Protein AF-A0A9E3A475-F1 (afdb_monomer_lite)

Foldseek 3Di:
DVVVVVVVVVVVVVVVVVVVVVVVVVVVVCVVVCVVCVVPCPVVVVVCVVVVVVLVVCCVVCVPVNVVVVVVVVVVVVVVVVD

Radius of gyration: 18.36 Å; chains: 1; bounding box: 36×44×33 Å

Secondary structure (DSSP, 8-state):
-HHHHHHHHHHHHHHHHHHHHHHHHHHHHHHHHHHHHHHHHHHHHHTTHHHHHHHHHHHHH-HHHHHHHHHHHHHHHHHHHT-

Structure (mmCIF, N/CA/C/O backbone):
data_AF-A0A9E3A475-F1
#
_entry.id   AF-A0A9E3A475-F1
#
loop_
_atom_site.group_PDB
_atom_site.id
_atom_site.type_symbol
_atom_site.label_atom_id
_atom_site.label_alt_id
_atom_site.label_comp_id
_atom_site.label_asym_id
_atom_site.label_entity_id
_atom_site.label_seq_id
_atom_site.pdbx_PDB_ins_code
_atom_site.Cartn_x
_atom_site.Cartn_y
_atom_site.Cartn_z
_atom_site.occupancy
_atom_site.B_iso_or_equiv
_atom_site.auth_seq_id
_atom_site.auth_comp_id
_atom_site.auth_asym_id
_atom_site.auth_atom_id
_atom_site.pdbx_PDB_model_num
ATOM 1 N N . MET A 1 1 ? 21.434 -33.122 -14.097 1.00 54.78 1 MET A N 1
ATOM 2 C CA . MET A 1 1 ? 20.547 -32.660 -12.999 1.00 54.78 1 MET A CA 1
ATOM 3 C C . MET A 1 1 ? 21.237 -31.754 -11.964 1.00 54.78 1 MET A C 1
ATOM 5 O O . MET A 1 1 ? 20.531 -31.040 -11.269 1.00 54.78 1 MET A O 1
ATOM 9 N N . ALA A 1 2 ? 22.576 -31.698 -11.873 1.00 61.38 2 ALA A N 1
ATOM 10 C CA . ALA A 1 2 ? 23.280 -30.815 -10.923 1.00 61.38 2 ALA A CA 1
ATOM 11 C C . ALA A 1 2 ? 23.264 -29.312 -11.299 1.00 61.38 2 ALA A C 1
ATOM 13 O O . ALA A 1 2 ? 23.269 -28.454 -10.420 1.00 61.38 2 ALA A O 1
ATOM 14 N N . GLU A 1 3 ? 23.201 -28.985 -12.591 1.00 60.31 3 GLU A N 1
ATOM 15 C CA . GLU A 1 3 ? 23.245 -27.600 -13.090 1.00 60.31 3 GLU A CA 1
ATOM 16 C C . GLU A 1 3 ? 21.935 -26.834 -12.837 1.00 60.31 3 GLU A C 1
ATOM 18 O O . GLU A 1 3 ? 21.952 -25.702 -12.362 1.00 60.31 3 GLU A O 1
ATOM 23 N N . ALA A 1 4 ? 20.788 -27.500 -13.020 1.00 64.69 4 ALA A N 1
ATOM 24 C CA . ALA A 1 4 ? 19.469 -26.943 -12.711 1.00 64.69 4 ALA A CA 1
ATOM 25 C C . ALA A 1 4 ? 19.322 -26.580 -11.223 1.00 64.69 4 ALA A C 1
ATOM 27 O O . ALA A 1 4 ? 18.769 -25.532 -10.892 1.00 64.69 4 ALA A O 1
ATOM 28 N N . LYS A 1 5 ? 19.875 -27.404 -10.320 1.00 66.50 5 LYS A N 1
ATOM 29 C CA . LYS A 1 5 ? 19.861 -27.133 -8.877 1.00 66.50 5 LYS A CA 1
ATOM 30 C C . LYS A 1 5 ? 20.703 -25.903 -8.524 1.00 66.50 5 LYS A C 1
ATOM 32 O O . LYS A 1 5 ? 20.252 -25.060 -7.763 1.00 66.50 5 LYS A O 1
ATOM 37 N N . ARG A 1 6 ? 21.885 -25.750 -9.131 1.00 69.25 6 ARG A N 1
ATOM 38 C CA . ARG A 1 6 ? 22.791 -24.623 -8.850 1.00 69.25 6 ARG A CA 1
ATOM 39 C C . ARG A 1 6 ? 22.277 -23.288 -9.395 1.00 69.25 6 ARG A C 1
ATOM 41 O O . ARG A 1 6 ? 22.453 -22.260 -8.750 1.00 69.25 6 ARG A O 1
ATOM 48 N N . SER A 1 7 ? 21.622 -23.292 -10.554 1.00 68.88 7 SER A N 1
ATOM 49 C CA . SER A 1 7 ? 20.966 -22.096 -11.105 1.00 68.88 7 SER A CA 1
ATOM 50 C C . SER A 1 7 ? 19.728 -21.693 -10.298 1.00 68.88 7 SER A C 1
ATOM 52 O O . SER A 1 7 ? 19.469 -20.503 -10.115 1.00 68.88 7 SER A O 1
ATOM 54 N N . THR A 1 8 ? 19.002 -22.680 -9.766 1.00 76.50 8 THR A N 1
ATOM 55 C CA . THR A 1 8 ? 17.864 -22.452 -8.865 1.00 76.50 8 THR A CA 1
ATOM 56 C C . THR A 1 8 ? 18.332 -21.868 -7.533 1.00 76.50 8 THR A C 1
ATOM 58 O O . THR A 1 8 ? 17.826 -20.823 -7.140 1.00 76.50 8 THR A O 1
ATOM 61 N N . ASP A 1 9 ? 19.360 -22.451 -6.909 1.00 76.38 9 ASP A N 1
ATOM 62 C CA . ASP A 1 9 ? 19.932 -21.957 -5.646 1.00 76.38 9 ASP A CA 1
ATOM 63 C C . ASP A 1 9 ? 20.412 -20.490 -5.785 1.00 76.38 9 ASP A C 1
ATOM 65 O O . ASP A 1 9 ? 20.017 -19.634 -5.001 1.00 76.38 9 ASP A O 1
ATOM 69 N N . ASN A 1 10 ? 21.130 -20.138 -6.863 1.00 78.81 10 ASN A N 1
ATOM 70 C CA . ASN A 1 10 ? 21.561 -18.747 -7.103 1.00 78.81 10 ASN A CA 1
ATOM 71 C C . ASN A 1 10 ? 20.401 -17.762 -7.335 1.00 78.81 10 ASN A C 1
ATOM 73 O O . ASN A 1 10 ? 20.493 -16.585 -6.982 1.00 78.81 10 ASN A O 1
ATOM 77 N N . THR A 1 11 ? 19.327 -18.209 -7.988 1.00 80.62 11 THR A N 1
ATOM 78 C CA . THR A 1 11 ? 18.139 -17.372 -8.209 1.00 80.62 11 THR A CA 1
ATOM 79 C C . THR A 1 11 ? 17.417 -17.126 -6.890 1.00 80.62 11 THR A C 1
ATOM 81 O O . THR A 1 11 ? 17.046 -15.991 -6.597 1.00 80.62 11 THR A O 1
ATOM 84 N N . ILE A 1 12 ? 17.289 -18.168 -6.068 1.00 81.44 12 ILE A N 1
ATOM 85 C CA . ILE A 1 12 ? 16.685 -18.092 -4.738 1.00 81.44 12 ILE A CA 1
ATOM 86 C C . ILE A 1 12 ? 17.492 -17.161 -3.825 1.00 81.44 12 ILE A C 1
ATOM 88 O O . ILE A 1 12 ? 16.891 -16.330 -3.146 1.00 81.44 12 ILE A O 1
ATOM 92 N N . ASP A 1 13 ? 18.825 -17.220 -3.848 1.00 80.19 13 ASP A N 1
ATOM 93 C CA . ASP A 1 13 ? 19.676 -16.344 -3.028 1.00 80.19 13 ASP A CA 1
ATOM 94 C C . ASP A 1 13 ? 19.491 -14.860 -3.382 1.00 80.19 13 ASP A C 1
ATOM 96 O O . ASP A 1 13 ? 19.325 -14.013 -2.501 1.00 80.19 13 ASP A O 1
ATOM 100 N N . ARG A 1 14 ? 19.430 -14.533 -4.680 1.00 80.38 14 ARG A N 1
ATOM 101 C CA . ARG A 1 14 ? 19.182 -13.153 -5.139 1.00 80.38 14 ARG A CA 1
ATOM 102 C C . ARG A 1 14 ? 17.781 -12.664 -4.792 1.00 80.38 14 ARG A C 1
ATOM 104 O O . ARG A 1 14 ? 17.610 -11.501 -4.425 1.00 80.38 14 ARG A O 1
ATOM 111 N N . MET A 1 15 ? 16.780 -13.538 -4.907 1.00 82.19 15 MET A N 1
ATOM 112 C CA . MET A 1 15 ? 15.410 -13.222 -4.499 1.00 82.19 15 MET A CA 1
ATOM 113 C C . MET A 1 15 ? 15.331 -12.982 -2.993 1.00 82.19 15 MET A C 1
ATOM 115 O O . MET A 1 15 ? 14.684 -12.032 -2.566 1.00 82.19 15 MET A O 1
ATOM 119 N N . SER A 1 16 ? 16.034 -13.792 -2.202 1.00 84.44 16 SER A N 1
ATOM 120 C CA . SER A 1 16 ? 16.083 -13.662 -0.745 1.00 84.44 16 SER A CA 1
ATOM 121 C C . SER A 1 16 ? 16.721 -12.339 -0.320 1.00 84.44 16 SER A C 1
ATOM 123 O O . SER A 1 16 ? 16.160 -11.640 0.519 1.00 84.44 16 SER A O 1
ATOM 125 N N . GLN A 1 17 ? 17.834 -11.941 -0.949 1.00 83.56 17 GLN A N 1
ATOM 126 C CA . GLN A 1 17 ? 18.455 -10.629 -0.714 1.00 83.56 17 GLN A CA 1
ATOM 127 C C . GLN A 1 17 ? 17.531 -9.474 -1.102 1.00 83.56 17 GLN A C 1
ATOM 129 O O . GLN A 1 17 ? 17.302 -8.573 -0.302 1.00 83.56 17 GLN A O 1
ATOM 134 N N . SER A 1 18 ? 16.927 -9.540 -2.289 1.00 83.50 18 SER A N 1
ATOM 135 C CA . SER A 1 18 ? 16.021 -8.486 -2.765 1.00 83.50 18 SER A CA 1
ATOM 136 C C . SER A 1 18 ? 14.781 -8.346 -1.876 1.00 83.50 18 SER A C 1
ATOM 138 O O . SER A 1 18 ? 14.308 -7.237 -1.629 1.00 83.50 18 SER A O 1
ATOM 140 N N . ALA A 1 19 ? 14.250 -9.467 -1.379 1.00 84.44 19 ALA A N 1
ATOM 141 C CA . ALA A 1 19 ? 13.143 -9.472 -0.431 1.00 84.44 19 ALA A CA 1
ATOM 142 C C . ALA A 1 19 ? 13.545 -8.839 0.908 1.00 84.44 19 ALA A C 1
ATOM 144 O O . ALA A 1 19 ? 12.752 -8.098 1.489 1.00 84.44 19 ALA A O 1
ATOM 145 N N . HIS A 1 20 ? 14.771 -9.086 1.374 1.00 83.06 20 HIS A N 1
ATOM 146 C CA . HIS A 1 20 ? 15.293 -8.491 2.601 1.00 83.06 20 HIS A CA 1
ATOM 147 C C . HIS A 1 20 ? 15.454 -6.969 2.475 1.00 83.06 20 HIS A C 1
ATOM 149 O O . HIS A 1 20 ? 14.978 -6.229 3.328 1.00 83.06 20 HIS A O 1
ATOM 155 N N . ASP A 1 21 ? 16.011 -6.479 1.368 1.00 86.38 21 ASP A N 1
ATOM 156 C CA . ASP A 1 21 ? 16.141 -5.034 1.131 1.00 86.38 21 ASP A CA 1
ATOM 157 C C . ASP A 1 21 ? 14.778 -4.336 0.999 1.00 86.38 21 ASP A C 1
ATOM 159 O O . ASP A 1 21 ? 14.579 -3.208 1.462 1.00 86.38 21 ASP A O 1
ATOM 163 N N . ALA A 1 22 ? 13.812 -5.004 0.362 1.00 87.19 22 ALA A N 1
ATOM 164 C CA . ALA A 1 22 ? 12.453 -4.491 0.246 1.00 87.19 22 ALA A CA 1
ATOM 165 C C . ALA A 1 22 ? 11.759 -4.415 1.613 1.00 87.19 22 ALA A C 1
ATOM 167 O O . ALA A 1 22 ? 11.090 -3.417 1.898 1.00 87.19 22 ALA A O 1
ATOM 168 N N . VAL A 1 23 ? 11.929 -5.440 2.460 1.00 85.50 23 VAL A N 1
ATOM 169 C CA . VAL A 1 23 ? 11.326 -5.454 3.798 1.00 85.50 23 VAL A CA 1
ATOM 170 C C . VAL A 1 23 ? 11.975 -4.420 4.713 1.00 85.50 23 VAL A C 1
ATOM 172 O O . VAL A 1 23 ? 11.255 -3.743 5.442 1.00 85.50 23 VAL A O 1
ATOM 175 N N . ASP A 1 24 ? 13.291 -4.221 4.619 1.00 88.94 24 ASP A N 1
ATOM 176 C CA . ASP A 1 24 ? 14.013 -3.222 5.413 1.00 88.94 24 ASP A CA 1
ATOM 177 C C . ASP A 1 24 ? 13.568 -1.794 5.055 1.00 88.94 24 ASP A C 1
ATOM 179 O O . ASP A 1 24 ? 13.224 -0.987 5.923 1.00 88.94 24 ASP A O 1
ATOM 183 N N . LYS A 1 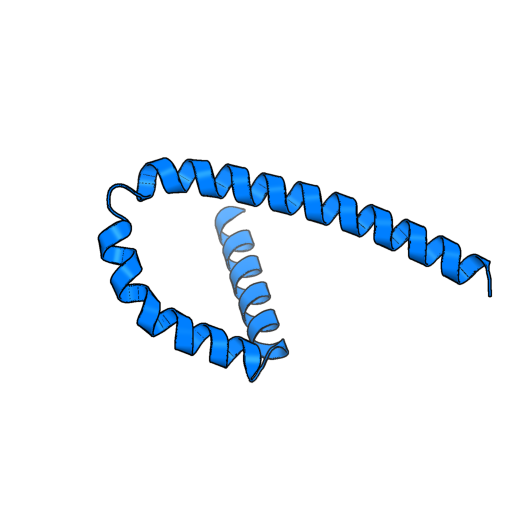25 ? 13.417 -1.505 3.754 1.00 86.62 25 LYS A N 1
ATOM 184 C CA . LYS A 1 25 ? 12.826 -0.239 3.286 1.00 86.62 25 LYS A CA 1
ATOM 185 C C . LYS A 1 25 ? 11.392 -0.056 3.770 1.00 86.62 25 LYS A C 1
ATOM 187 O O . LYS A 1 25 ? 11.038 1.037 4.211 1.00 86.62 25 LYS A O 1
ATOM 192 N N . ALA A 1 26 ? 10.565 -1.096 3.681 1.00 85.31 26 ALA A N 1
ATOM 193 C CA . ALA A 1 26 ? 9.184 -1.033 4.144 1.00 85.31 26 ALA A CA 1
ATOM 194 C C . ALA A 1 26 ? 9.114 -0.763 5.655 1.00 85.31 26 ALA A C 1
ATOM 196 O O . ALA A 1 26 ? 8.338 0.092 6.077 1.00 85.31 26 ALA A O 1
ATOM 197 N N . ALA A 1 27 ? 9.959 -1.423 6.452 1.00 87.19 27 ALA A N 1
ATOM 198 C CA . ALA A 1 27 ? 10.054 -1.222 7.894 1.00 87.19 27 ALA A CA 1
ATOM 199 C C . ALA A 1 27 ? 10.538 0.192 8.248 1.00 87.19 27 ALA A C 1
ATOM 201 O O . ALA A 1 27 ? 9.945 0.846 9.102 1.00 87.19 27 ALA A O 1
ATOM 202 N N . SER A 1 28 ? 11.556 0.704 7.552 1.00 85.62 28 SER A N 1
ATOM 203 C CA . SER A 1 28 ? 12.078 2.062 7.754 1.00 85.62 28 SER A CA 1
ATOM 204 C C . SER A 1 28 ? 11.021 3.139 7.472 1.00 85.62 28 SER A C 1
ATOM 206 O O . SER A 1 28 ? 10.826 4.071 8.263 1.00 85.62 28 SER A O 1
ATOM 208 N N . VAL A 1 29 ? 10.274 2.976 6.374 1.00 86.44 29 VAL A N 1
ATOM 209 C CA . VAL A 1 29 ? 9.137 3.840 6.038 1.00 86.44 29 VAL A CA 1
ATOM 210 C C . VAL A 1 29 ? 8.052 3.710 7.103 1.00 86.44 29 VAL A C 1
ATOM 212 O O . VAL A 1 29 ? 7.631 4.717 7.668 1.00 86.44 29 VAL A O 1
ATOM 215 N N . ALA A 1 30 ? 7.633 2.486 7.422 1.00 80.88 30 ALA A N 1
ATOM 216 C CA . ALA A 1 30 ? 6.592 2.229 8.408 1.00 80.88 30 ALA A CA 1
ATOM 217 C C . ALA A 1 30 ? 6.929 2.845 9.768 1.00 80.88 30 ALA A C 1
ATOM 219 O O . ALA A 1 30 ? 6.074 3.518 10.329 1.00 80.88 30 ALA A O 1
ATOM 220 N N . SER A 1 31 ? 8.167 2.707 10.252 1.00 81.00 31 SER A N 1
ATOM 221 C CA . SER A 1 31 ? 8.621 3.325 11.503 1.00 81.00 31 SER A CA 1
ATOM 222 C C . SER A 1 31 ? 8.514 4.851 11.445 1.00 81.00 31 SER A C 1
ATOM 224 O O . SER A 1 31 ? 7.918 5.460 12.326 1.00 81.00 31 SER A O 1
ATOM 226 N N . SER A 1 32 ? 8.977 5.469 10.352 1.00 80.50 32 SER A N 1
ATOM 227 C CA . SER A 1 32 ? 8.935 6.931 10.176 1.00 80.50 32 SER A CA 1
ATOM 228 C C . SER A 1 32 ? 7.510 7.505 10.178 1.00 80.50 32 SER A C 1
ATOM 230 O O . SER A 1 32 ? 7.284 8.634 10.625 1.00 80.50 32 SER A O 1
ATOM 232 N N . TYR A 1 33 ? 6.537 6.749 9.661 1.00 76.94 33 TYR A N 1
ATOM 233 C CA . TYR A 1 33 ? 5.120 7.120 9.704 1.00 76.94 33 TYR A CA 1
ATOM 234 C C . TYR A 1 33 ? 4.463 6.738 11.032 1.00 76.94 33 TYR A C 1
ATOM 236 O O . TYR A 1 33 ? 3.633 7.500 11.526 1.00 76.94 33 TYR A O 1
ATOM 244 N N . ALA A 1 34 ? 4.842 5.608 11.630 1.00 76.06 34 ALA A N 1
ATOM 245 C CA . ALA A 1 34 ? 4.343 5.151 12.919 1.00 76.06 34 ALA A CA 1
ATOM 246 C C . ALA A 1 34 ? 4.678 6.157 14.018 1.00 76.06 34 ALA A C 1
ATOM 248 O O . ALA A 1 34 ? 3.771 6.553 14.737 1.00 76.06 34 ALA A O 1
ATOM 249 N N . ASP A 1 35 ? 5.900 6.687 14.077 1.00 75.00 35 ASP A N 1
ATOM 250 C CA . ASP A 1 35 ? 6.269 7.710 15.067 1.00 75.00 35 ASP A CA 1
ATOM 251 C C . ASP A 1 35 ? 5.382 8.967 14.973 1.00 75.00 35 ASP A C 1
ATOM 253 O O . ASP A 1 35 ? 5.043 9.591 15.978 1.00 75.00 35 ASP A O 1
ATOM 257 N N . ARG A 1 36 ? 4.927 9.319 13.763 1.00 73.25 36 ARG A N 1
ATOM 258 C CA . ARG A 1 36 ? 4.023 10.460 13.526 1.00 73.25 36 ARG A CA 1
ATOM 259 C C . ARG A 1 36 ? 2.550 10.128 13.764 1.00 73.25 36 ARG A C 1
ATOM 261 O O . ARG A 1 36 ? 1.766 11.024 14.068 1.00 73.25 36 ARG A O 1
ATOM 268 N N . PHE A 1 37 ? 2.159 8.867 13.594 1.00 73.88 37 PHE A N 1
ATOM 269 C CA . PHE A 1 37 ? 0.764 8.425 13.626 1.00 73.88 37 PHE A CA 1
ATOM 270 C C . PHE A 1 37 ? 0.371 7.769 14.957 1.00 73.88 37 PHE A C 1
ATOM 272 O O . PHE A 1 37 ? -0.800 7.806 15.323 1.00 73.88 37 PHE A O 1
ATOM 279 N N . SER A 1 38 ? 1.325 7.224 15.717 1.00 68.69 38 SER A N 1
ATOM 280 C CA . SER A 1 38 ? 1.098 6.463 16.955 1.00 68.69 38 SER A CA 1
ATOM 281 C C . SER A 1 38 ? 0.382 7.294 18.018 1.00 68.69 38 SER A C 1
ATOM 283 O O . SER A 1 38 ? -0.542 6.797 18.649 1.00 68.69 38 SER A O 1
ATOM 285 N N . ALA A 1 39 ? 0.695 8.590 18.133 1.00 68.62 39 ALA A N 1
ATOM 286 C CA . ALA A 1 39 ? 0.067 9.488 19.109 1.00 68.62 39 ALA A CA 1
ATOM 287 C C . ALA A 1 39 ? -1.459 9.681 18.921 1.00 68.62 39 ALA A C 1
ATOM 289 O O . ALA A 1 39 ? -2.143 10.135 19.834 1.00 68.62 39 ALA A O 1
ATOM 290 N N . LYS A 1 40 ? -2.011 9.357 17.742 1.00 67.38 40 LYS A N 1
ATOM 291 C CA . LYS A 1 40 ? -3.464 9.360 17.455 1.00 67.38 40 LYS A CA 1
ATOM 292 C C . LYS A 1 40 ? -3.996 7.997 17.002 1.00 67.38 40 LYS A C 1
ATOM 294 O O . LYS A 1 40 ? -5.207 7.811 16.924 1.00 67.38 40 LYS A O 1
ATOM 299 N N . GLY A 1 41 ? -3.106 7.072 16.662 1.00 67.81 41 GLY A N 1
ATOM 300 C CA . GLY A 1 41 ? -3.427 5.799 16.037 1.00 67.81 41 GLY A CA 1
ATOM 301 C C . GLY A 1 41 ? -3.904 4.740 17.016 1.00 67.81 41 GLY A C 1
ATOM 302 O O . GLY A 1 41 ? -4.638 3.865 16.583 1.00 67.81 41 GLY A O 1
ATOM 303 N N . GLU A 1 42 ? -3.543 4.835 18.296 1.00 66.88 42 GLU A N 1
ATOM 304 C CA . GLU A 1 42 ? -3.852 3.832 19.327 1.00 66.88 42 GLU A CA 1
ATOM 305 C C . GLU A 1 42 ? -5.367 3.596 19.475 1.00 66.88 42 GLU A C 1
ATOM 307 O O . GLU A 1 42 ? -5.837 2.481 19.289 1.00 66.88 42 GLU A O 1
ATOM 312 N N . GLN A 1 43 ? -6.164 4.666 19.590 1.00 64.56 43 GLN A N 1
ATOM 313 C CA . GLN A 1 43 ? -7.640 4.589 19.597 1.00 64.56 43 GLN A CA 1
ATOM 314 C C . GLN A 1 43 ? -8.226 4.040 18.290 1.00 64.56 43 GLN A C 1
ATOM 316 O O . GLN A 1 43 ? -9.344 3.535 18.239 1.00 64.56 43 GLN A O 1
ATOM 321 N N . LEU A 1 44 ? -7.478 4.192 17.200 1.00 67.00 44 LEU A N 1
ATOM 322 C CA . LEU A 1 44 ? -7.887 3.751 15.883 1.00 67.00 44 LEU A CA 1
ATOM 323 C C . LEU A 1 44 ? -7.507 2.285 15.647 1.00 67.00 44 LEU A C 1
ATOM 325 O O . LEU A 1 44 ? -8.110 1.709 14.755 1.00 67.00 44 LEU A O 1
ATOM 329 N N . ILE A 1 45 ? -6.533 1.724 16.388 1.00 70.38 45 ILE A N 1
ATOM 330 C CA . ILE A 1 45 ? -6.079 0.318 16.352 1.00 70.38 45 ILE A CA 1
ATOM 331 C C . ILE A 1 45 ? -7.117 -0.600 16.994 1.00 70.38 45 ILE A C 1
ATOM 333 O O . ILE A 1 45 ? -7.474 -1.594 16.366 1.00 70.38 45 ILE A 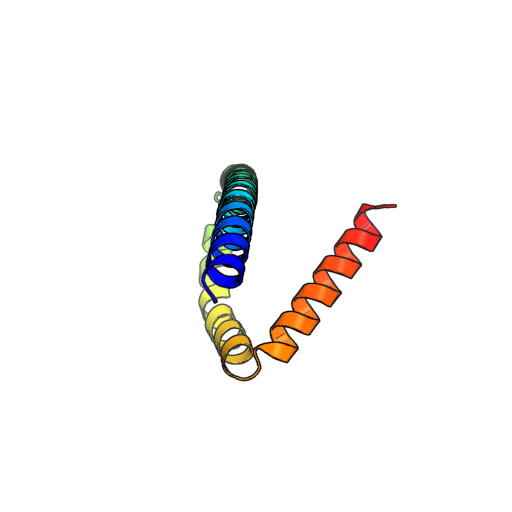O 1
ATOM 337 N N . ASP A 1 46 ? -7.664 -0.223 18.151 1.00 67.25 46 ASP A N 1
ATOM 338 C CA . ASP A 1 46 ? -8.666 -1.033 18.862 1.00 67.25 46 ASP A CA 1
ATOM 339 C C . ASP A 1 46 ? -9.916 -1.303 18.008 1.00 67.25 46 ASP A C 1
ATOM 341 O O . ASP A 1 46 ? -10.447 -2.407 18.002 1.00 67.25 46 ASP A O 1
ATOM 345 N N . MET A 1 47 ? -10.350 -0.333 17.194 1.00 64.69 47 MET A N 1
ATOM 346 C CA . MET A 1 47 ? -11.486 -0.523 16.278 1.00 64.69 47 MET A CA 1
ATOM 347 C C . MET A 1 47 ? -11.148 -1.425 15.070 1.00 64.69 47 MET A C 1
ATOM 349 O O . MET A 1 47 ? -12.049 -1.909 14.384 1.00 64.69 47 MET A O 1
ATOM 353 N N . ARG A 1 48 ? -9.860 -1.634 14.751 1.00 65.62 48 ARG A N 1
ATOM 354 C CA . ARG A 1 48 ? -9.450 -2.445 13.585 1.00 65.62 48 ARG A CA 1
ATOM 355 C C . ARG A 1 48 ? -9.363 -3.925 13.897 1.00 65.62 48 ARG A C 1
ATOM 357 O O . ARG A 1 48 ? -9.402 -4.701 12.947 1.00 65.62 48 ARG A O 1
ATOM 364 N N . ASP A 1 49 ? -9.218 -4.316 15.159 1.00 66.56 49 ASP A N 1
ATOM 365 C CA . ASP A 1 49 ? -9.031 -5.724 15.525 1.00 66.56 49 ASP A CA 1
ATOM 366 C C . ASP A 1 49 ? -10.213 -6.589 15.047 1.00 66.56 49 ASP A C 1
ATOM 368 O O . ASP A 1 49 ? -10.001 -7.649 14.454 1.00 66.56 49 ASP A O 1
ATOM 372 N N . ASP A 1 50 ? -11.438 -6.057 15.121 1.00 66.69 50 ASP A N 1
ATOM 373 C CA . ASP A 1 50 ? -12.642 -6.695 14.565 1.00 66.69 50 ASP A CA 1
ATOM 374 C C . ASP A 1 50 ? -12.603 -6.831 13.030 1.00 66.69 50 ASP A C 1
ATOM 376 O O . ASP A 1 50 ? -13.081 -7.812 12.458 1.00 66.69 50 ASP A O 1
ATOM 380 N N . TRP A 1 51 ? -11.994 -5.870 12.332 1.00 66.75 51 TRP A N 1
ATOM 381 C CA . TRP A 1 51 ? -11.887 -5.877 10.867 1.00 66.75 51 TRP A CA 1
ATOM 382 C C . TRP A 1 51 ? -10.727 -6.751 10.372 1.00 66.75 51 TRP A C 1
ATOM 384 O O . TRP A 1 51 ? -10.769 -7.274 9.253 1.00 66.75 51 TRP A O 1
ATOM 394 N N . MET A 1 52 ? -9.698 -6.949 11.201 1.00 72.94 52 MET A N 1
ATOM 395 C CA . MET A 1 52 ? -8.554 -7.799 10.874 1.00 72.94 52 MET A CA 1
ATOM 396 C C . MET A 1 52 ? -8.934 -9.277 10.773 1.00 72.94 52 MET A C 1
ATOM 398 O O . MET A 1 52 ? -8.351 -9.980 9.944 1.00 72.94 52 MET A O 1
ATOM 402 N N . GLY A 1 53 ? -9.924 -9.739 11.545 1.00 70.62 53 GLY A N 1
ATOM 403 C CA . GLY A 1 53 ? -10.467 -11.097 11.427 1.00 70.62 53 GLY A CA 1
ATOM 404 C C . GLY A 1 53 ? -11.027 -11.370 10.029 1.00 70.62 53 GLY A C 1
ATOM 405 O O . GLY A 1 53 ? -10.562 -12.274 9.338 1.00 70.62 53 GLY A O 1
ATOM 406 N N . ALA A 1 54 ? -11.927 -10.503 9.557 1.00 70.69 54 ALA A N 1
ATOM 407 C CA . ALA A 1 54 ? -12.554 -10.640 8.242 1.00 70.69 54 ALA A CA 1
ATOM 408 C C . ALA A 1 54 ? -11.543 -10.557 7.088 1.00 70.69 54 ALA A C 1
ATOM 410 O O . ALA A 1 54 ? -11.617 -11.332 6.136 1.00 70.69 54 ALA A O 1
ATOM 411 N N . ALA A 1 55 ? -10.567 -9.647 7.172 1.00 75.06 55 ALA A N 1
ATOM 412 C CA . ALA A 1 55 ? -9.520 -9.541 6.159 1.00 75.06 55 ALA A CA 1
ATOM 413 C C . ALA A 1 55 ? -8.658 -10.814 6.090 1.00 75.06 55 ALA A C 1
ATOM 415 O O . ALA A 1 55 ? -8.321 -11.279 5.001 1.00 75.06 55 ALA A O 1
ATOM 416 N N . ARG A 1 56 ? -8.316 -11.398 7.246 1.00 76.12 56 ARG A N 1
ATOM 417 C CA . ARG A 1 56 ? -7.541 -12.645 7.323 1.00 76.12 56 ARG A CA 1
ATOM 418 C C . ARG A 1 56 ? -8.316 -13.833 6.772 1.00 76.12 56 ARG A C 1
ATOM 420 O O . ARG A 1 56 ? -7.729 -14.623 6.032 1.00 76.12 56 ARG A O 1
ATOM 427 N N . ASP A 1 57 ? -9.604 -13.930 7.079 1.00 77.44 57 ASP A N 1
ATOM 428 C CA . ASP A 1 57 ? -10.464 -14.983 6.541 1.00 77.44 57 ASP A CA 1
ATOM 429 C C . ASP A 1 57 ? -10.588 -14.861 5.020 1.00 77.44 57 ASP A C 1
ATOM 431 O O . ASP A 1 57 ? -10.364 -15.842 4.315 1.00 77.44 57 ASP A O 1
ATOM 435 N N . PHE A 1 58 ? -10.763 -13.645 4.490 1.00 76.69 58 PHE A N 1
ATOM 436 C CA . PHE A 1 58 ? -10.819 -13.403 3.044 1.00 76.69 58 PHE A CA 1
ATOM 437 C C . PHE A 1 58 ? -9.539 -13.843 2.313 1.00 76.69 58 PHE A C 1
ATOM 439 O O . PHE A 1 58 ? -9.592 -14.434 1.231 1.00 76.69 58 PHE A O 1
ATOM 446 N N . VAL A 1 59 ? -8.371 -13.589 2.916 1.00 82.12 59 VAL A N 1
ATOM 447 C CA . VAL A 1 59 ? -7.069 -14.028 2.384 1.00 82.12 59 VAL A CA 1
ATOM 448 C C . VAL A 1 59 ? -6.919 -15.548 2.464 1.00 82.12 59 VAL A C 1
ATOM 450 O O . VAL A 1 59 ? -6.365 -16.158 1.547 1.00 82.12 59 VAL A O 1
ATOM 453 N N . ARG A 1 60 ? -7.398 -16.165 3.549 1.00 82.25 60 ARG A N 1
ATOM 454 C CA . ARG A 1 60 ? -7.282 -17.609 3.785 1.00 82.25 60 ARG A CA 1
ATOM 455 C C . ARG A 1 60 ? -8.211 -18.422 2.889 1.00 82.25 60 ARG A C 1
ATOM 457 O O . ARG A 1 60 ? -7.835 -19.507 2.456 1.00 82.25 60 ARG A O 1
ATOM 464 N N . GLU A 1 61 ? -9.399 -17.901 2.624 1.00 85.12 61 GLU A N 1
ATOM 465 C CA . GLU A 1 61 ? -10.451 -18.578 1.872 1.00 85.12 61 GLU A CA 1
ATOM 466 C C . GLU A 1 61 ? -10.238 -18.441 0.356 1.00 85.12 61 GLU A C 1
ATOM 468 O O . GLU A 1 61 ? -10.466 -19.396 -0.383 1.00 85.12 61 GLU A O 1
ATOM 473 N N . ASN A 1 62 ? -9.712 -17.297 -0.114 1.00 83.75 62 ASN A N 1
ATOM 474 C CA . ASN A 1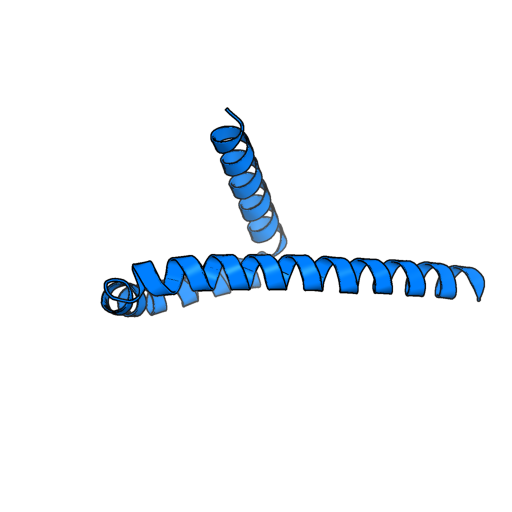 62 ? -9.471 -17.031 -1.539 1.00 83.75 62 ASN A CA 1
ATOM 475 C C . ASN A 1 62 ? -8.128 -16.309 -1.805 1.00 83.75 62 ASN A C 1
ATOM 477 O O . ASN A 1 62 ? -8.111 -15.153 -2.250 1.00 83.75 62 ASN A O 1
ATOM 481 N N . PRO A 1 63 ? -6.972 -16.980 -1.623 1.00 83.44 63 PRO A N 1
ATOM 482 C CA . PRO A 1 63 ? -5.653 -16.344 -1.722 1.00 83.44 63 PRO A CA 1
ATOM 483 C C . PRO A 1 63 ? -5.372 -15.714 -3.097 1.00 83.44 63 PRO A C 1
ATOM 485 O O . PRO A 1 63 ? -4.743 -14.661 -3.179 1.00 83.44 63 PRO A O 1
ATOM 488 N N . LEU A 1 64 ? -5.872 -16.306 -4.188 1.00 90.31 64 LEU A N 1
ATOM 489 C CA . LEU A 1 64 ? -5.688 -15.765 -5.541 1.00 90.31 64 LEU A CA 1
ATOM 490 C C . LEU A 1 64 ? -6.479 -14.472 -5.776 1.00 90.31 64 LEU A C 1
ATOM 492 O O . LEU A 1 64 ? -5.964 -13.553 -6.411 1.00 90.31 64 LEU A O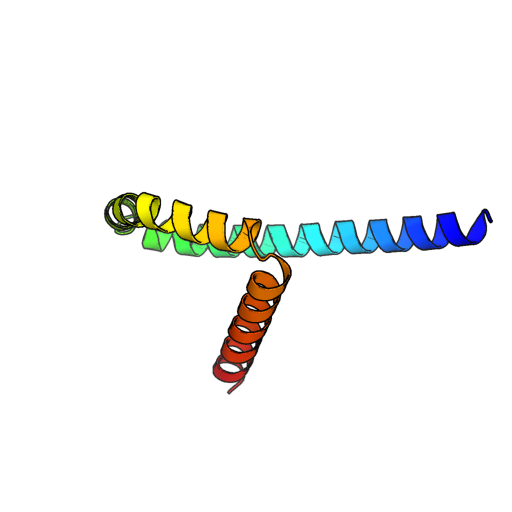 1
ATOM 496 N N . GLN A 1 65 ? -7.706 -14.374 -5.255 1.00 88.38 65 GLN A N 1
ATOM 497 C CA . GLN A 1 65 ? -8.494 -13.142 -5.356 1.00 88.38 65 GLN A CA 1
ATOM 498 C C . GLN A 1 65 ? -7.873 -12.032 -4.514 1.00 88.38 65 GLN A C 1
ATOM 500 O O . GLN A 1 65 ? -7.740 -10.909 -4.996 1.00 88.38 65 GLN A O 1
ATOM 505 N N . ALA A 1 66 ? -7.429 -12.357 -3.296 1.00 88.50 66 ALA A N 1
ATOM 506 C CA . ALA A 1 66 ? -6.736 -11.408 -2.434 1.00 88.50 66 ALA A CA 1
ATOM 507 C C . ALA A 1 66 ? -5.472 -10.846 -3.109 1.00 88.50 66 ALA A C 1
ATOM 509 O O . ALA A 1 66 ? -5.284 -9.630 -3.152 1.00 88.50 66 ALA A O 1
ATOM 510 N N . LEU A 1 67 ? -4.650 -11.711 -3.715 1.00 88.81 67 LEU A N 1
ATOM 511 C CA . LEU A 1 67 ? -3.484 -11.286 -4.496 1.00 88.81 67 LEU A CA 1
ATOM 512 C C . LEU A 1 67 ? -3.878 -10.427 -5.705 1.00 88.81 67 LEU A C 1
ATOM 514 O O . LEU A 1 67 ? -3.245 -9.403 -5.955 1.00 88.81 67 LEU A O 1
ATOM 518 N N . GLY A 1 68 ? -4.936 -10.796 -6.431 1.00 93.56 68 GLY A N 1
ATOM 519 C CA . GLY A 1 68 ? -5.437 -10.020 -7.568 1.00 93.56 68 GLY A CA 1
ATOM 520 C C . GLY A 1 68 ? -5.868 -8.604 -7.178 1.00 93.56 68 GLY A C 1
ATOM 521 O O . GLY A 1 68 ? -5.482 -7.639 -7.836 1.00 93.56 68 GLY A O 1
ATOM 522 N N . ILE A 1 69 ? -6.607 -8.467 -6.073 1.00 90.56 69 ILE A N 1
ATOM 523 C CA . ILE A 1 69 ? -7.038 -7.167 -5.542 1.00 90.56 69 ILE A CA 1
ATOM 524 C C . ILE A 1 69 ? -5.831 -6.352 -5.074 1.00 90.56 69 ILE A C 1
ATOM 526 O O . ILE A 1 69 ? -5.738 -5.172 -5.406 1.00 90.56 69 ILE A O 1
ATOM 530 N N . ALA A 1 70 ? -4.890 -6.963 -4.349 1.00 88.94 70 ALA A N 1
ATOM 531 C CA . ALA A 1 70 ? -3.688 -6.279 -3.878 1.00 88.94 70 ALA A CA 1
ATOM 532 C C . ALA A 1 70 ? -2.853 -5.728 -5.043 1.00 88.94 70 ALA A C 1
ATOM 534 O O . ALA A 1 70 ? -2.442 -4.567 -5.020 1.00 88.94 70 ALA A O 1
ATOM 535 N N . LEU A 1 71 ? -2.654 -6.530 -6.093 1.00 92.56 71 LEU A N 1
ATOM 536 C CA . LEU A 1 71 ? -1.953 -6.101 -7.301 1.00 92.56 71 LEU A CA 1
ATOM 537 C C . LEU A 1 71 ? -2.719 -5.002 -8.046 1.00 92.56 71 LEU A C 1
ATOM 539 O O . LEU A 1 71 ? -2.107 -4.020 -8.462 1.00 92.56 71 LEU A O 1
ATOM 543 N N . ALA A 1 72 ? -4.043 -5.122 -8.178 1.00 94.19 72 ALA A N 1
ATOM 544 C CA . ALA A 1 72 ? -4.872 -4.104 -8.822 1.00 94.19 72 ALA A CA 1
ATOM 545 C C . ALA A 1 72 ? -4.837 -2.769 -8.061 1.00 94.19 72 ALA A C 1
ATOM 547 O O . ALA A 1 72 ? -4.626 -1.717 -8.664 1.00 94.19 72 ALA A O 1
ATOM 548 N N . ALA A 1 73 ? -4.982 -2.810 -6.735 1.00 94.12 73 ALA A N 1
ATOM 549 C CA . ALA A 1 73 ? -4.915 -1.637 -5.872 1.00 94.12 73 ALA A CA 1
ATOM 550 C C . ALA A 1 73 ? -3.519 -1.000 -5.892 1.00 94.12 73 ALA A C 1
ATOM 552 O O . ALA A 1 73 ? -3.397 0.213 -6.050 1.00 94.12 73 ALA A O 1
ATOM 553 N N . GLY A 1 74 ? -2.462 -1.812 -5.799 1.00 89.50 74 GLY A N 1
ATOM 554 C CA . GLY A 1 74 ? -1.079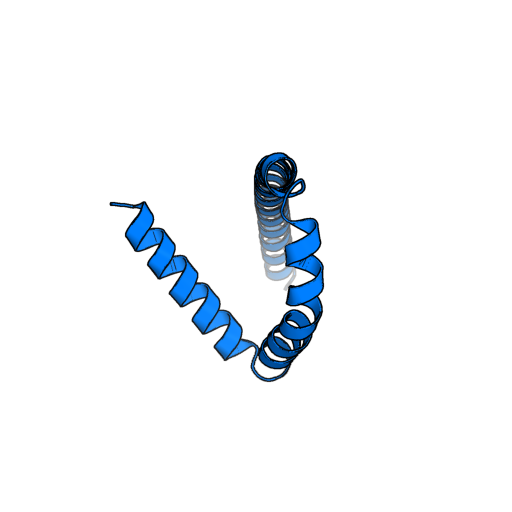 -1.346 -5.883 1.00 89.50 74 GLY A CA 1
ATOM 555 C C . GLY A 1 74 ? -0.758 -0.707 -7.235 1.00 89.50 74 GLY A C 1
ATOM 556 O O . GLY A 1 74 ? -0.137 0.353 -7.287 1.00 89.50 74 GLY A O 1
ATOM 557 N N . TYR A 1 75 ? -1.239 -1.298 -8.330 1.00 93.25 75 TYR A N 1
ATOM 558 C CA . TYR A 1 75 ? -1.082 -0.735 -9.669 1.00 93.25 75 TYR A CA 1
ATOM 559 C C . TYR A 1 75 ? -1.855 0.577 -9.839 1.00 93.25 75 TYR A C 1
ATOM 561 O O . TYR A 1 75 ? -1.318 1.534 -10.393 1.00 93.25 75 TYR A O 1
ATOM 569 N N . LEU A 1 76 ? -3.086 0.655 -9.327 1.00 94.38 76 LEU A N 1
ATOM 570 C CA . LEU A 1 76 ? -3.885 1.879 -9.361 1.00 94.38 76 LEU A CA 1
ATOM 571 C C . LEU A 1 76 ? -3.225 3.008 -8.556 1.00 94.38 76 LEU A C 1
ATOM 573 O O . LEU A 1 76 ? -3.141 4.136 -9.037 1.00 94.38 76 LEU A O 1
ATOM 577 N N . LEU A 1 77 ? -2.700 2.707 -7.365 1.00 92.62 77 LEU A N 1
ATOM 578 C CA . LEU A 1 77 ? -1.932 3.666 -6.567 1.00 92.62 77 LEU A CA 1
ATOM 579 C C . LEU A 1 77 ? -0.677 4.124 -7.308 1.00 92.62 77 LEU A C 1
ATOM 581 O O . LEU A 1 77 ? -0.438 5.324 -7.420 1.00 92.62 77 LEU A O 1
ATOM 585 N N . HIS A 1 78 ? 0.082 3.189 -7.886 1.00 92.31 78 HIS A N 1
ATOM 586 C CA . HIS A 1 78 ? 1.242 3.519 -8.710 1.00 92.31 78 HIS A CA 1
ATOM 587 C C . HIS A 1 78 ? 0.862 4.424 -9.889 1.00 92.31 78 HIS A C 1
ATOM 589 O O . HIS A 1 78 ? 1.583 5.370 -10.194 1.00 92.31 78 HIS A O 1
ATOM 595 N N . MET A 1 79 ? -0.281 4.166 -10.529 1.00 92.38 79 MET A N 1
ATOM 596 C CA . MET A 1 79 ? -0.787 4.986 -11.628 1.00 92.38 79 MET A CA 1
ATOM 597 C C . MET A 1 79 ? -1.103 6.416 -11.174 1.00 92.38 79 MET A C 1
ATOM 599 O O . MET A 1 79 ? -0.765 7.361 -11.884 1.00 92.38 79 MET A O 1
ATOM 603 N N . ILE A 1 80 ? -1.731 6.585 -10.009 1.00 94.06 80 ILE A N 1
ATOM 604 C CA . ILE A 1 80 ? -2.124 7.904 -9.495 1.00 94.06 80 ILE A CA 1
ATOM 605 C C . ILE A 1 80 ? -0.904 8.696 -9.010 1.00 94.06 80 ILE A C 1
ATOM 607 O O . ILE A 1 80 ? -0.801 9.882 -9.303 1.00 94.06 80 ILE A O 1
ATOM 611 N N . THR A 1 81 ? 0.039 8.056 -8.313 1.00 91.38 81 THR A N 1
ATOM 612 C CA . THR A 1 81 ? 1.244 8.718 -7.776 1.00 91.38 81 THR A CA 1
ATOM 613 C C . THR A 1 81 ? 2.293 9.034 -8.849 1.00 91.38 81 THR A C 1
ATOM 615 O O . THR A 1 81 ? 3.192 9.831 -8.607 1.00 91.38 81 THR A O 1
ATOM 618 N N . ARG A 1 82 ? 2.209 8.417 -10.034 1.00 83.62 82 ARG A N 1
ATOM 619 C CA . ARG A 1 82 ? 3.149 8.646 -11.144 1.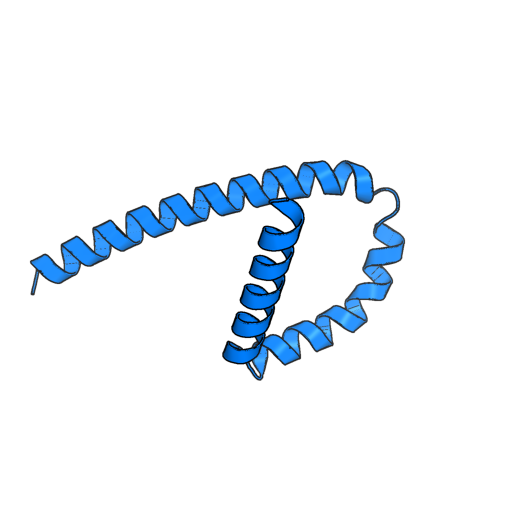00 83.62 82 ARG A CA 1
ATOM 620 C C . ARG A 1 82 ? 2.749 9.808 -12.070 1.00 83.62 82 ARG A C 1
ATOM 622 O O . ARG A 1 82 ? 3.484 10.083 -13.018 1.00 83.62 82 ARG A O 1
ATOM 629 N N . ARG A 1 83 ? 1.609 10.461 -11.828 1.00 59.06 83 ARG A N 1
ATOM 630 C CA . ARG A 1 83 ? 1.266 11.744 -12.464 1.00 59.06 83 ARG A CA 1
ATOM 631 C C . ARG A 1 83 ? 1.978 12.898 -11.776 1.00 59.06 83 ARG A C 1
ATOM 633 O O . ARG A 1 83 ? 2.391 13.810 -12.521 1.00 59.06 83 ARG A O 1
#

pLDDT: mean 79.1, std 10.0, range [54.78, 94.38]

Sequence (83 aa):
MAEAKRSTDNTIDRMSQSAHDAVDKAASVASSYADRFSAKGEQLIDMRDDWMGAARDFVRENPLQALGIALAAGYLLHMITRR